Protein AF-A0A7V5BYL3-F1 (afdb_monomer_lite)

Sequence (93 aa):
MTTADDIARYRENYQDEIDGAAMYRALAEMEPEPALSKLYLRLADTEERHAAFWRDKLVEAGADPGAPRVSRRAKILIWLARRLGTGVLVQTL

Structure (mmCIF, N/CA/C/O backbone):
data_AF-A0A7V5BYL3-F1
#
_entry.id   AF-A0A7V5BYL3-F1
#
loop_
_atom_site.group_PDB
_atom_site.id
_atom_site.type_symbol
_atom_site.label_atom_id
_atom_site.label_alt_id
_atom_site.label_comp_id
_atom_site.label_asym_id
_atom_site.label_entity_id
_atom_site.label_seq_id
_atom_site.pdbx_PDB_ins_code
_atom_site.Cartn_x
_atom_site.Cartn_y
_atom_site.Cartn_z
_atom_site.occupancy
_atom_site.B_iso_or_equiv
_atom_site.auth_seq_id
_atom_site.auth_comp_id
_atom_site.auth_asym_id
_atom_site.auth_atom_id
_atom_site.pdbx_PDB_model_num
ATOM 1 N N . MET A 1 1 ? 13.998 6.448 -22.741 1.00 69.44 1 MET A N 1
ATOM 2 C CA . MET A 1 1 ? 14.134 4.999 -22.488 1.00 69.44 1 MET A CA 1
ATOM 3 C C . MET A 1 1 ? 14.051 4.807 -20.990 1.00 69.44 1 MET A C 1
ATOM 5 O O . MET A 1 1 ? 14.728 5.553 -20.294 1.00 69.44 1 MET A O 1
ATOM 9 N N . THR A 1 2 ? 13.218 3.890 -20.507 1.00 83.12 2 THR A N 1
ATOM 10 C CA . THR A 1 2 ? 13.167 3.536 -19.081 1.00 83.12 2 THR A CA 1
ATOM 11 C C . THR A 1 2 ? 14.477 2.856 -18.688 1.00 83.12 2 THR A C 1
ATOM 13 O O . THR A 1 2 ? 14.949 1.982 -19.416 1.00 83.12 2 THR A O 1
ATOM 16 N N . THR A 1 3 ? 15.097 3.287 -17.592 1.00 91.62 3 THR A N 1
ATOM 17 C CA . THR A 1 3 ? 16.371 2.725 -17.119 1.00 91.62 3 THR A CA 1
ATOM 18 C C . THR A 1 3 ? 16.150 1.516 -16.203 1.00 91.62 3 THR A C 1
ATOM 20 O O . THR A 1 3 ? 15.035 1.256 -15.750 1.00 91.62 3 THR A O 1
ATOM 23 N N . ALA A 1 4 ? 17.213 0.762 -15.908 1.00 89.44 4 ALA A N 1
ATOM 24 C CA . ALA A 1 4 ? 17.148 -0.313 -14.915 1.00 89.44 4 ALA A CA 1
ATOM 25 C C . ALA A 1 4 ? 16.782 0.222 -13.516 1.00 89.44 4 ALA A C 1
ATOM 27 O O . ALA A 1 4 ? 15.999 -0.410 -12.807 1.00 89.44 4 ALA A O 1
ATOM 28 N N . ASP A 1 5 ? 17.276 1.412 -13.165 1.00 92.62 5 ASP A N 1
ATOM 29 C CA . ASP A 1 5 ? 16.968 2.087 -11.899 1.00 92.62 5 ASP A CA 1
ATOM 30 C C . ASP A 1 5 ? 15.491 2.500 -11.826 1.00 92.62 5 ASP A C 1
ATOM 32 O O . ASP A 1 5 ? 14.852 2.357 -10.784 1.00 92.62 5 ASP A O 1
ATOM 36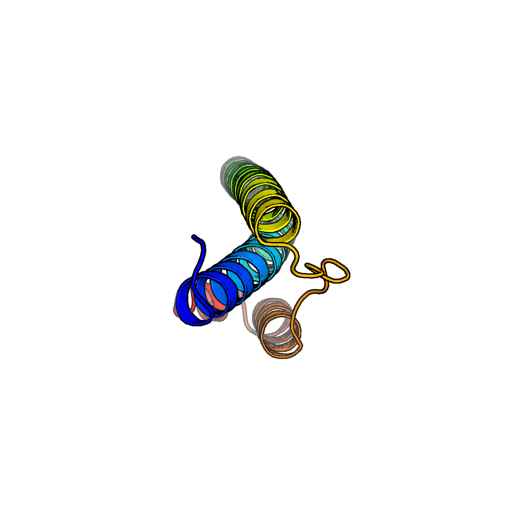 N N . ASP A 1 6 ? 14.905 2.935 -12.948 1.00 93.12 6 ASP A N 1
ATOM 37 C CA . ASP A 1 6 ? 13.468 3.212 -13.025 1.00 93.12 6 ASP A CA 1
ATOM 38 C C . ASP A 1 6 ? 12.635 1.951 -12.787 1.00 93.12 6 ASP A C 1
ATOM 40 O O . ASP A 1 6 ? 11.677 1.991 -12.019 1.00 93.12 6 ASP A O 1
ATOM 44 N N . ILE A 1 7 ? 13.015 0.824 -13.401 1.00 94.69 7 ILE A N 1
ATOM 45 C CA . ILE A 1 7 ? 12.329 -0.461 -13.202 1.00 94.69 7 ILE A CA 1
ATOM 46 C C . ILE A 1 7 ? 12.428 -0.900 -11.738 1.00 94.69 7 ILE A C 1
ATOM 48 O O . ILE A 1 7 ? 11.432 -1.356 -11.178 1.00 94.69 7 ILE A O 1
ATOM 52 N N . ALA A 1 8 ? 13.598 -0.760 -11.108 1.00 94.81 8 ALA A N 1
ATOM 53 C CA . ALA A 1 8 ? 13.785 -1.099 -9.698 1.00 94.81 8 ALA A CA 1
ATOM 54 C C . ALA A 1 8 ? 12.864 -0.264 -8.796 1.00 94.81 8 ALA A C 1
ATOM 56 O O . ALA A 1 8 ? 12.117 -0.828 -7.997 1.00 94.81 8 ALA A O 1
ATOM 57 N N . ARG A 1 9 ? 12.829 1.055 -9.007 1.00 96.19 9 ARG A N 1
ATOM 58 C CA . ARG A 1 9 ? 11.933 1.967 -8.288 1.00 96.19 9 ARG A CA 1
ATOM 59 C C . ARG A 1 9 ? 10.456 1.645 -8.522 1.00 96.19 9 ARG A C 1
ATOM 61 O O . ARG A 1 9 ? 9.666 1.681 -7.590 1.00 96.19 9 ARG A O 1
ATOM 68 N N . TYR A 1 10 ? 10.059 1.308 -9.750 1.00 96.56 10 TYR A N 1
ATOM 69 C CA . TYR A 1 10 ? 8.671 0.927 -10.035 1.00 96.56 10 TYR A CA 1
ATOM 70 C C . TYR A 1 10 ? 8.276 -0.370 -9.327 1.00 96.56 10 TYR A C 1
ATOM 72 O O . TYR A 1 10 ? 7.132 -0.497 -8.901 1.00 96.56 10 TYR A O 1
ATOM 80 N N . ARG A 1 11 ? 9.203 -1.327 -9.181 1.00 96.12 11 ARG A N 1
ATOM 81 C CA . ARG A 1 11 ? 8.966 -2.555 -8.407 1.00 96.12 11 ARG A CA 1
ATOM 82 C C . ARG A 1 11 ? 8.818 -2.277 -6.918 1.00 96.12 11 ARG A C 1
ATOM 84 O O . ARG A 1 11 ? 7.944 -2.877 -6.304 1.00 96.12 11 ARG A O 1
ATOM 91 N N . GLU A 1 12 ? 9.663 -1.410 -6.368 1.00 95.75 12 GLU A N 1
ATOM 92 C CA . GLU A 1 12 ? 9.584 -0.984 -4.967 1.00 95.75 12 GLU A CA 1
ATOM 93 C C . GLU A 1 12 ? 8.233 -0.326 -4.693 1.00 95.75 12 GLU A C 1
ATOM 95 O O . GLU A 1 12 ? 7.456 -0.858 -3.906 1.00 95.75 12 GLU A O 1
ATOM 100 N N . ASN A 1 13 ? 7.879 0.699 -5.473 1.00 96.88 13 ASN A N 1
ATOM 101 C CA . ASN A 1 13 ? 6.583 1.359 -5.350 1.00 96.88 13 ASN A CA 1
ATOM 102 C C . ASN A 1 13 ? 5.424 0.364 -5.510 1.00 96.88 13 ASN A C 1
ATOM 104 O O . ASN A 1 13 ? 4.516 0.341 -4.694 1.00 96.88 13 ASN A O 1
ATOM 108 N N . TYR A 1 14 ? 5.457 -0.513 -6.520 1.00 97.25 14 TYR A N 1
ATOM 109 C CA . TYR A 1 14 ? 4.406 -1.519 -6.706 1.00 97.25 14 TYR A CA 1
ATOM 110 C C . TYR A 1 14 ? 4.227 -2.422 -5.477 1.00 97.25 14 TYR A C 1
ATOM 112 O O . TYR A 1 14 ? 3.096 -2.730 -5.103 1.00 97.25 14 TYR A O 1
ATOM 120 N N . GLN A 1 15 ? 5.326 -2.847 -4.848 1.00 97.38 15 GLN A N 1
ATOM 121 C CA . GLN A 1 15 ? 5.276 -3.676 -3.646 1.00 97.38 15 GLN A CA 1
ATOM 122 C C . GLN A 1 15 ? 4.767 -2.897 -2.429 1.00 97.38 15 GLN A C 1
ATOM 124 O O . GLN A 1 15 ? 3.997 -3.463 -1.648 1.00 97.38 15 GLN A O 1
ATOM 129 N N . ASP A 1 16 ? 5.167 -1.634 -2.288 1.00 95.81 16 ASP A N 1
ATOM 130 C CA . ASP A 1 16 ? 4.741 -0.766 -1.192 1.00 95.81 16 ASP A CA 1
ATOM 131 C C . ASP A 1 16 ? 3.232 -0.517 -1.236 1.00 95.81 16 ASP A C 1
ATOM 133 O O . ASP A 1 16 ? 2.569 -0.711 -0.221 1.00 95.81 16 ASP A O 1
ATOM 137 N N . GLU A 1 17 ? 2.657 -0.239 -2.411 1.00 97.50 17 G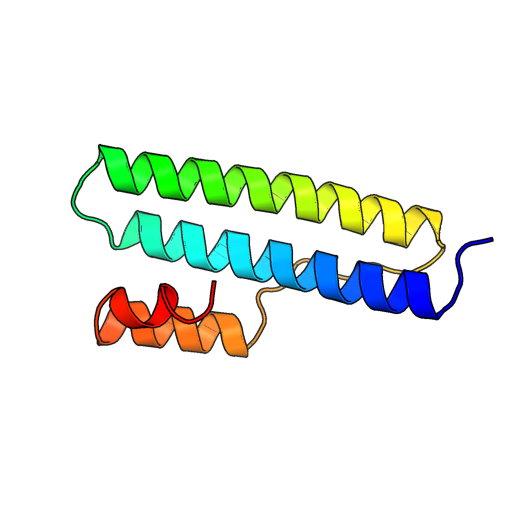LU A N 1
ATOM 138 C CA . GLU A 1 17 ? 1.202 -0.052 -2.540 1.00 97.50 17 GLU A CA 1
ATOM 139 C C . GLU A 1 17 ? 0.424 -1.353 -2.239 1.00 97.50 17 GLU A C 1
ATOM 141 O O . GLU A 1 17 ? -0.644 -1.341 -1.626 1.00 97.50 17 GLU A O 1
ATOM 146 N N . ILE A 1 18 ? 0.949 -2.526 -2.631 1.00 97.75 18 ILE A N 1
ATOM 147 C CA . ILE A 1 18 ? 0.322 -3.822 -2.293 1.00 97.75 18 ILE A CA 1
ATOM 148 C C . ILE A 1 18 ? 0.314 -4.045 -0.777 1.00 97.75 18 ILE A C 1
ATOM 150 O O . ILE A 1 18 ? -0.676 -4.524 -0.209 1.00 97.75 18 ILE A O 1
ATOM 154 N N . ASP A 1 19 ? 1.435 -3.749 -0.125 1.00 96.81 19 ASP A N 1
ATOM 155 C CA . ASP A 1 19 ? 1.580 -3.907 1.316 1.00 96.81 19 ASP A CA 1
ATOM 156 C C . ASP A 1 19 ? 0.713 -2.885 2.067 1.00 96.81 19 ASP A C 1
ATOM 158 O O . ASP A 1 19 ? 0.007 -3.272 3.004 1.00 96.81 19 ASP A O 1
ATOM 162 N N . GLY A 1 20 ? 0.688 -1.628 1.615 1.00 95.38 20 GLY A N 1
ATOM 163 C CA . GLY A 1 20 ? -0.149 -0.545 2.130 1.00 95.38 20 GLY A CA 1
ATOM 164 C C . GLY A 1 20 ? -1.635 -0.879 2.054 1.00 95.38 20 GLY A C 1
ATOM 165 O O . GLY A 1 20 ? -2.331 -0.846 3.074 1.00 95.38 20 GLY A O 1
ATOM 166 N N . ALA A 1 21 ? -2.115 -1.338 0.891 1.00 97.62 21 ALA A N 1
ATOM 167 C CA . ALA A 1 21 ? -3.493 -1.797 0.718 1.00 97.62 21 ALA A CA 1
ATOM 168 C C . ALA A 1 21 ? -3.868 -2.886 1.738 1.00 97.62 21 ALA A C 1
ATOM 170 O O . ALA A 1 21 ? -4.912 -2.816 2.395 1.00 97.62 21 ALA A O 1
ATOM 171 N N . ALA A 1 22 ? -2.999 -3.884 1.919 1.00 96.94 22 ALA A N 1
ATOM 172 C CA . ALA A 1 22 ? -3.233 -4.972 2.862 1.00 96.94 22 ALA A CA 1
ATOM 173 C C . ALA A 1 22 ? -3.233 -4.500 4.324 1.00 96.94 22 ALA A C 1
ATOM 175 O O . ALA A 1 22 ? -4.063 -4.956 5.117 1.00 96.94 22 ALA A O 1
ATOM 176 N N . MET A 1 23 ? -2.330 -3.586 4.689 1.00 94.94 23 MET A N 1
ATOM 177 C CA . MET A 1 23 ? -2.276 -3.005 6.031 1.00 94.94 23 MET A CA 1
ATOM 178 C C . MET A 1 23 ? -3.521 -2.170 6.333 1.00 94.94 23 MET A C 1
ATOM 180 O O . MET A 1 23 ? -4.112 -2.340 7.400 1.00 94.94 23 MET A O 1
ATOM 184 N N . TYR A 1 24 ? -3.976 -1.332 5.398 1.00 96.19 24 TYR A N 1
ATOM 185 C CA . TYR A 1 24 ? -5.201 -0.553 5.572 1.00 96.19 24 TYR A CA 1
ATOM 186 C C . TYR A 1 24 ? -6.450 -1.432 5.653 1.00 96.19 24 TYR A C 1
ATOM 188 O O . TYR A 1 24 ? -7.302 -1.185 6.506 1.00 96.19 24 TYR A O 1
ATOM 196 N N . ARG A 1 25 ? -6.558 -2.503 4.852 1.00 96.88 25 ARG A N 1
ATOM 197 C CA . ARG A 1 25 ? -7.662 -3.470 5.002 1.00 96.88 25 ARG A CA 1
ATOM 198 C C . ARG A 1 25 ? -7.643 -4.126 6.383 1.00 96.88 25 ARG A C 1
ATOM 200 O O . ARG A 1 25 ? -8.684 -4.207 7.028 1.00 96.88 25 ARG A O 1
ATOM 207 N N . ALA A 1 26 ? -6.470 -4.515 6.880 1.00 95.00 26 ALA A N 1
ATOM 208 C CA . ALA A 1 26 ? -6.350 -5.060 8.229 1.00 95.00 26 ALA A CA 1
ATOM 209 C C . ALA A 1 26 ? -6.743 -4.039 9.312 1.00 95.00 26 ALA A C 1
ATOM 211 O O . ALA A 1 26 ? -7.432 -4.403 10.262 1.00 95.00 26 ALA A O 1
ATOM 212 N N . LEU A 1 27 ? -6.345 -2.768 9.175 1.00 90.94 27 LEU A N 1
ATOM 213 C CA . LEU A 1 27 ? -6.772 -1.693 10.079 1.00 90.94 27 LEU A CA 1
ATOM 214 C C . LEU A 1 27 ? -8.291 -1.519 10.068 1.00 90.94 27 LEU A C 1
ATOM 216 O O . LEU A 1 27 ? -8.897 -1.458 11.133 1.00 90.94 27 LEU A O 1
ATOM 220 N N . ALA A 1 28 ? -8.912 -1.520 8.888 1.00 95.38 28 ALA A N 1
ATOM 221 C CA . ALA A 1 28 ? -10.361 -1.412 8.756 1.00 95.38 28 ALA A CA 1
ATOM 222 C C . ALA A 1 28 ? -11.118 -2.552 9.453 1.00 95.38 28 ALA A C 1
ATOM 224 O O . ALA A 1 28 ? -12.176 -2.309 10.030 1.00 95.38 28 ALA A O 1
ATOM 225 N N . GLU A 1 29 ? -10.589 -3.778 9.404 1.00 95.12 29 GLU A N 1
ATOM 226 C CA . GLU A 1 29 ? -11.170 -4.952 10.071 1.00 95.12 29 GLU A CA 1
ATOM 227 C C . GLU A 1 29 ? -11.075 -4.878 11.601 1.00 95.12 29 GLU A C 1
ATOM 229 O O . GLU A 1 29 ? -11.932 -5.416 12.299 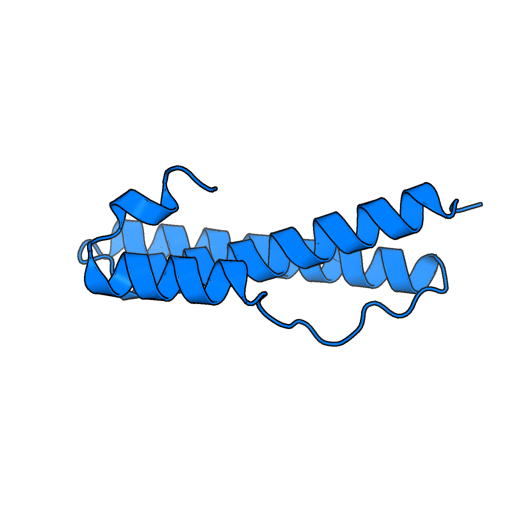1.00 95.12 29 GLU A O 1
ATOM 234 N N . MET A 1 30 ? -10.016 -4.257 12.124 1.00 91.88 30 MET A N 1
ATOM 235 C CA . MET A 1 30 ? -9.761 -4.154 13.564 1.00 91.88 30 MET A CA 1
ATOM 236 C C . MET A 1 30 ? -10.416 -2.928 14.209 1.00 91.88 30 MET A C 1
ATOM 238 O O . MET A 1 30 ? -10.505 -2.869 15.434 1.00 91.88 30 MET A O 1
ATOM 242 N N . GLU A 1 31 ? -10.826 -1.945 13.410 1.00 93.38 31 GLU A N 1
ATOM 243 C CA . GLU A 1 31 ? -11.310 -0.656 13.892 1.00 93.38 31 GLU A CA 1
ATOM 244 C C . GLU A 1 31 ? -12.786 -0.714 14.336 1.00 93.38 31 GLU A C 1
ATOM 246 O O . GLU A 1 31 ? -13.659 -0.979 13.503 1.00 93.38 31 GLU A O 1
ATOM 251 N N . PRO A 1 32 ? -13.102 -0.440 15.619 1.00 91.50 32 PRO A N 1
ATOM 252 C CA . PRO A 1 32 ? -14.480 -0.421 16.108 1.00 91.50 32 PRO A CA 1
ATOM 253 C C . PRO A 1 32 ? -15.307 0.779 15.626 1.00 91.50 32 PRO A C 1
ATOM 255 O O . PRO A 1 32 ? -16.526 0.648 15.532 1.00 91.50 32 PRO A O 1
ATOM 258 N N . GLU A 1 33 ? -14.695 1.935 15.344 1.00 95.62 33 GLU A N 1
ATOM 259 C CA . GLU A 1 33 ? -15.408 3.129 14.873 1.00 9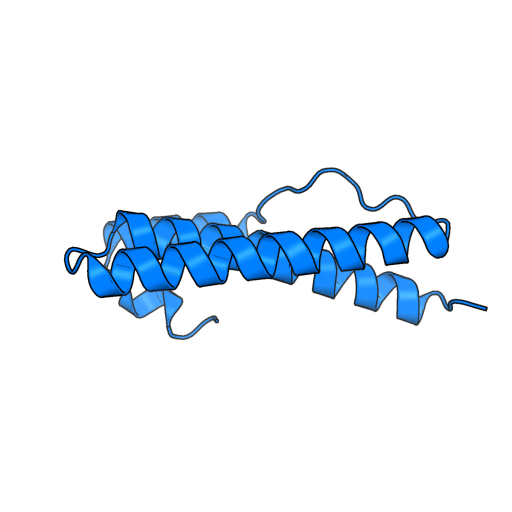5.62 33 GLU A CA 1
ATOM 260 C C . GLU A 1 33 ? -15.746 3.007 13.371 1.00 95.62 33 GLU A C 1
ATOM 262 O O . GLU A 1 33 ? -14.842 3.054 12.523 1.00 95.62 33 GLU A O 1
ATOM 267 N N . PRO A 1 34 ? -17.035 2.908 12.979 1.00 95.38 34 PRO A N 1
ATOM 268 C CA . PRO A 1 34 ? -17.412 2.670 11.585 1.00 95.38 34 PRO A CA 1
ATOM 269 C C . PRO A 1 34 ? -16.917 3.748 10.615 1.00 95.38 34 PRO A C 1
ATOM 271 O O . PRO A 1 34 ? -16.596 3.450 9.459 1.00 95.38 34 PRO A O 1
ATOM 274 N N . ALA A 1 35 ? -16.841 5.008 11.058 1.00 95.81 35 ALA A N 1
ATOM 275 C CA . ALA A 1 35 ? -16.338 6.095 10.223 1.00 95.81 35 ALA A CA 1
ATOM 276 C C . ALA A 1 35 ? -14.853 5.916 9.870 1.00 95.81 35 ALA A C 1
ATOM 278 O O . ALA A 1 35 ? -14.461 6.154 8.722 1.00 95.81 35 ALA A O 1
ATOM 279 N N . LEU A 1 36 ? -14.048 5.462 10.835 1.00 94.56 36 LEU A N 1
ATOM 280 C CA . LEU A 1 36 ? -12.611 5.258 10.680 1.00 94.56 36 LEU A CA 1
ATOM 281 C C . LEU A 1 36 ? -12.313 3.968 9.906 1.00 94.56 36 LEU A C 1
ATOM 283 O O . LEU A 1 36 ? -11.510 3.993 8.975 1.00 94.56 36 LEU A O 1
ATOM 287 N N . SER A 1 37 ? -13.060 2.889 10.159 1.00 96.25 37 SER A N 1
ATOM 288 C CA . SER A 1 37 ? -13.009 1.678 9.327 1.00 96.25 37 SER A CA 1
ATOM 289 C C . SER A 1 37 ? -13.289 1.998 7.848 1.00 96.25 37 SER A C 1
ATOM 291 O O . SER A 1 37 ? -12.522 1.624 6.955 1.00 96.25 37 SER A O 1
ATOM 293 N N . LYS A 1 38 ? -14.316 2.815 7.563 1.00 97.62 38 LYS A N 1
ATOM 294 C CA . LYS A 1 38 ? -14.625 3.267 6.194 1.00 97.62 38 LYS A CA 1
ATOM 295 C C . LYS A 1 38 ? -13.547 4.179 5.595 1.00 97.62 38 LYS A C 1
ATOM 297 O O . LYS A 1 38 ? -13.446 4.268 4.369 1.00 97.62 38 LYS A O 1
ATOM 302 N N . LEU A 1 39 ? -12.794 4.913 6.414 1.00 97.31 39 LEU A N 1
ATOM 303 C CA . LEU A 1 39 ? -11.652 5.697 5.940 1.00 97.31 39 LEU A CA 1
ATOM 304 C C . LEU A 1 39 ? -10.518 4.766 5.508 1.00 97.31 39 LEU A C 1
ATOM 306 O O . LEU A 1 39 ? -10.039 4.897 4.385 1.00 97.31 39 LEU A O 1
ATOM 310 N N . TYR A 1 40 ? -10.154 3.791 6.342 1.00 96.62 40 TYR A N 1
ATOM 311 C CA . TYR A 1 40 ? -9.115 2.816 6.012 1.00 96.62 40 TYR A CA 1
ATOM 312 C C . TYR A 1 40 ? -9.442 2.010 4.752 1.00 96.62 40 TYR A C 1
ATOM 314 O O . TYR A 1 40 ? -8.571 1.840 3.906 1.00 96.62 40 TYR A O 1
ATOM 322 N N . LEU A 1 41 ? -10.699 1.603 4.547 1.00 98.00 41 LEU A N 1
ATOM 323 C CA . LEU A 1 41 ? -11.102 0.953 3.291 1.00 98.00 41 LEU A CA 1
ATOM 324 C C . LEU A 1 41 ? -10.890 1.853 2.066 1.00 98.00 41 LEU A C 1
ATOM 326 O O . LEU A 1 41 ? -10.403 1.388 1.043 1.00 98.00 41 LEU A O 1
ATOM 330 N N . ARG A 1 42 ? -11.198 3.151 2.172 1.00 98.12 42 ARG A N 1
ATOM 331 C CA . ARG A 1 42 ? -10.962 4.103 1.074 1.00 98.12 42 ARG A CA 1
ATOM 332 C C . ARG A 1 42 ? -9.476 4.315 0.788 1.00 98.12 42 ARG A C 1
ATOM 334 O O . ARG A 1 42 ? -9.113 4.513 -0.370 1.00 98.12 42 ARG A O 1
ATOM 341 N N . LEU A 1 43 ? -8.637 4.283 1.823 1.00 97.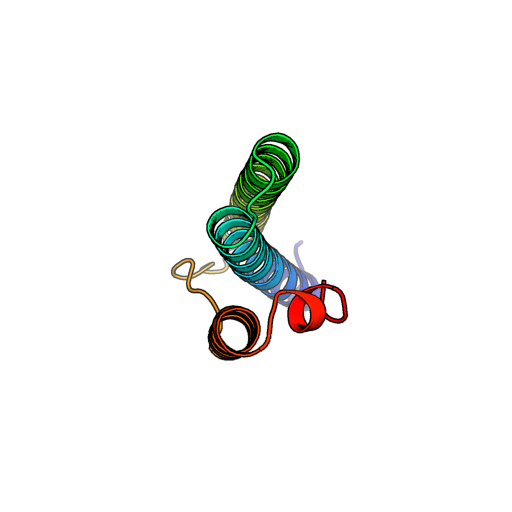81 43 LEU A N 1
ATOM 342 C CA . LEU A 1 43 ? -7.185 4.327 1.662 1.00 97.81 43 LEU A CA 1
ATOM 343 C C . LEU A 1 43 ? -6.692 3.058 0.962 1.00 97.81 43 LEU A C 1
ATOM 345 O O . LEU A 1 43 ? -6.019 3.169 -0.053 1.00 97.81 43 LEU A O 1
ATOM 349 N N . ALA A 1 44 ? -7.136 1.873 1.391 1.00 97.69 44 ALA A N 1
ATOM 350 C CA . ALA A 1 44 ? -6.795 0.618 0.720 1.00 97.69 44 ALA A CA 1
ATOM 351 C C . ALA A 1 44 ? -7.189 0.607 -0.767 1.00 97.69 44 ALA A C 1
ATOM 353 O O . ALA A 1 44 ? -6.396 0.213 -1.616 1.00 97.69 44 ALA A O 1
ATOM 354 N N . ASP A 1 45 ? -8.389 1.088 -1.098 1.00 98.12 45 ASP A N 1
ATOM 355 C CA . ASP A 1 45 ? -8.840 1.189 -2.491 1.00 98.12 45 ASP A CA 1
ATOM 356 C C . ASP A 1 45 ? -8.003 2.197 -3.309 1.00 98.12 45 ASP A C 1
ATOM 358 O O . ASP A 1 45 ? -7.948 2.110 -4.537 1.00 98.12 45 ASP A O 1
ATOM 362 N N . THR A 1 46 ? -7.374 3.178 -2.654 1.00 97.94 46 THR A N 1
ATOM 363 C CA . THR A 1 46 ? -6.466 4.141 -3.299 1.00 97.94 46 THR A CA 1
ATOM 364 C C . THR A 1 46 ? -5.123 3.486 -3.611 1.00 97.94 46 THR A C 1
ATOM 366 O O . THR A 1 46 ? -4.685 3.538 -4.760 1.00 97.94 46 THR A O 1
ATOM 369 N N . GLU A 1 47 ? -4.541 2.785 -2.640 1.00 96.94 47 GLU A N 1
ATOM 370 C CA . GLU A 1 47 ? -3.316 1.992 -2.810 1.00 96.94 47 GLU A CA 1
ATOM 371 C C . GLU A 1 47 ? -3.483 0.939 -3.922 1.00 96.94 47 GLU A C 1
ATOM 373 O O . GLU A 1 47 ? -2.624 0.779 -4.782 1.00 96.94 47 GLU A O 1
ATOM 378 N N . GLU A 1 48 ? -4.639 0.271 -4.019 1.00 97.31 48 GLU A N 1
ATOM 379 C CA . GLU A 1 48 ? -4.904 -0.683 -5.110 1.00 97.31 48 GLU A CA 1
ATOM 380 C C . GLU A 1 48 ? -4.882 -0.029 -6.504 1.00 97.31 48 GLU A C 1
ATOM 382 O O . GLU A 1 48 ? -4.450 -0.647 -7.484 1.00 97.31 48 GLU A O 1
ATOM 387 N N . ARG A 1 49 ? -5.307 1.237 -6.615 1.00 97.69 49 ARG A N 1
ATOM 388 C CA . ARG A 1 49 ? -5.231 1.999 -7.875 1.00 97.69 49 ARG A CA 1
ATOM 389 C C . ARG A 1 49 ? -3.800 2.406 -8.195 1.00 97.69 49 ARG A C 1
ATOM 391 O O . ARG A 1 49 ? -3.405 2.338 -9.358 1.00 97.69 49 ARG A O 1
ATOM 398 N N . HIS A 1 50 ? -3.026 2.807 -7.194 1.00 97.69 50 HIS A N 1
ATOM 399 C CA . HIS A 1 50 ? -1.608 3.090 -7.378 1.00 97.69 50 HIS A CA 1
ATOM 400 C C . HIS A 1 50 ? -0.824 1.824 -7.749 1.00 97.69 50 HIS A C 1
ATOM 402 O O . HIS A 1 50 ? -0.012 1.854 -8.672 1.00 97.69 50 HIS A O 1
ATOM 408 N N . ALA A 1 51 ? -1.124 0.681 -7.128 1.00 97.06 51 ALA A N 1
ATOM 409 C CA . ALA A 1 51 ? -0.544 -0.606 -7.495 1.00 97.06 51 ALA A CA 1
ATOM 410 C C . ALA A 1 51 ? -0.837 -0.942 -8.968 1.00 97.06 51 ALA A C 1
ATOM 412 O O . ALA A 1 51 ? 0.063 -1.342 -9.706 1.00 97.06 51 ALA A O 1
ATOM 413 N N . ALA A 1 52 ? -2.073 -0.723 -9.435 1.00 97.12 52 ALA A N 1
ATOM 414 C CA . ALA A 1 52 ? -2.415 -0.886 -10.849 1.00 97.12 52 ALA A CA 1
ATOM 415 C C . ALA A 1 52 ? -1.615 0.067 -11.756 1.00 97.12 52 ALA A C 1
ATOM 417 O O . ALA A 1 52 ? -1.102 -0.364 -12.787 1.00 97.12 52 ALA A O 1
ATOM 418 N N . PHE A 1 53 ? -1.440 1.327 -11.349 1.00 97.44 53 PHE A N 1
ATOM 419 C CA . PHE A 1 53 ? -0.614 2.294 -12.072 1.00 97.44 53 PHE A CA 1
ATOM 420 C C . PHE A 1 53 ? 0.850 1.837 -12.193 1.00 97.44 53 PHE A C 1
ATOM 422 O O . PHE A 1 53 ? 1.410 1.851 -13.291 1.00 97.44 53 PHE A O 1
ATOM 429 N N . TRP A 1 54 ? 1.474 1.380 -11.103 1.00 97.62 54 TRP A N 1
ATOM 430 C CA . TRP A 1 54 ? 2.864 0.910 -11.137 1.00 97.62 54 TRP A CA 1
ATOM 431 C C . TRP A 1 54 ? 3.031 -0.397 -11.905 1.00 97.62 54 TRP A C 1
ATOM 433 O O . TRP A 1 54 ? 4.016 -0.564 -12.625 1.00 97.62 54 TRP A O 1
ATOM 443 N N . ARG A 1 55 ? 2.049 -1.300 -11.822 1.00 97.25 55 ARG A N 1
ATOM 444 C CA . ARG A 1 55 ? 1.991 -2.494 -12.670 1.00 97.25 55 ARG A CA 1
ATOM 445 C C . ARG A 1 55 ? 2.028 -2.105 -14.146 1.00 97.25 55 ARG A C 1
ATOM 447 O O . ARG A 1 55 ? 2.826 -2.663 -14.895 1.00 97.25 55 ARG A O 1
ATOM 454 N N . ASP A 1 56 ? 1.203 -1.147 -14.554 1.00 97.00 56 ASP A N 1
ATOM 455 C CA . ASP A 1 56 ? 1.139 -0.708 -15.948 1.00 97.00 56 ASP A CA 1
ATOM 456 C C . ASP A 1 56 ? 2.467 -0.057 -16.376 1.00 97.00 56 ASP A C 1
ATOM 458 O O . ASP A 1 56 ? 2.976 -0.360 -17.453 1.00 97.00 56 ASP A O 1
ATOM 462 N N . LYS A 1 57 ? 3.118 0.715 -15.492 1.00 96.44 57 LYS A N 1
ATOM 463 C CA . LYS A 1 57 ? 4.471 1.258 -15.727 1.00 96.44 57 LYS A CA 1
ATOM 464 C C . LYS A 1 57 ? 5.545 0.183 -15.894 1.00 96.44 57 LYS A C 1
ATOM 466 O O . LYS A 1 57 ? 6.429 0.335 -16.736 1.00 96.44 57 LYS A O 1
ATOM 471 N N . LEU A 1 58 ? 5.484 -0.900 -15.120 1.00 96.31 58 LEU A N 1
ATOM 472 C CA . LEU A 1 58 ? 6.397 -2.039 -15.266 1.00 96.31 58 LEU A CA 1
ATOM 473 C C . LEU A 1 58 ? 6.196 -2.738 -16.612 1.00 96.31 58 LEU A C 1
ATOM 475 O O . LEU A 1 58 ? 7.176 -2.997 -17.311 1.00 96.31 58 LEU A O 1
ATOM 479 N N . VAL A 1 59 ? 4.941 -2.963 -17.010 1.00 96.12 59 VAL A N 1
ATOM 480 C CA . VAL A 1 59 ? 4.602 -3.562 -18.309 1.00 96.12 59 VAL A CA 1
ATOM 481 C C . VAL A 1 59 ? 5.064 -2.673 -19.467 1.00 96.12 59 VAL A C 1
ATOM 483 O O . VAL A 1 59 ? 5.702 -3.170 -20.393 1.00 96.12 59 VAL A O 1
ATOM 486 N N . GLU A 1 60 ? 4.819 -1.360 -19.402 1.00 95.56 60 GLU A N 1
ATOM 487 C CA . GLU A 1 60 ? 5.305 -0.376 -20.385 1.00 95.56 60 GLU A CA 1
ATOM 488 C C . GLU A 1 60 ? 6.839 -0.378 -20.502 1.00 95.56 60 GLU A C 1
ATOM 490 O O . GLU A 1 60 ? 7.385 -0.175 -21.587 1.00 95.56 60 GLU A O 1
ATOM 495 N N . ALA A 1 61 ? 7.542 -0.637 -19.397 1.00 94.06 61 ALA A N 1
ATOM 496 C CA . ALA A 1 61 ? 8.996 -0.760 -19.357 1.00 94.06 61 ALA A CA 1
ATOM 497 C C . ALA A 1 61 ? 9.523 -2.131 -19.832 1.00 94.06 61 ALA A C 1
ATOM 499 O O . ALA A 1 61 ? 10.735 -2.348 -19.826 1.00 94.06 61 ALA A O 1
ATOM 500 N N . GLY A 1 62 ? 8.644 -3.060 -20.227 1.00 94.62 62 GLY A N 1
ATOM 501 C CA . GLY A 1 62 ? 9.007 -4.420 -20.636 1.00 94.62 62 GLY A CA 1
ATOM 502 C C . GLY A 1 62 ? 9.383 -5.348 -19.474 1.00 94.62 62 GLY A C 1
ATOM 503 O O . GLY A 1 62 ? 9.982 -6.399 -19.696 1.00 94.62 62 GLY A O 1
ATOM 504 N N . ALA A 1 63 ? 9.057 -4.971 -18.236 1.00 94.50 63 ALA A N 1
ATOM 505 C CA . ALA A 1 63 ? 9.317 -5.754 -17.037 1.00 94.50 63 ALA A CA 1
ATOM 506 C C . ALA A 1 63 ? 8.058 -6.519 -16.595 1.00 94.50 63 ALA A C 1
ATOM 508 O O . ALA A 1 63 ? 6.957 -5.979 -16.600 1.00 94.50 63 ALA A O 1
ATOM 509 N N . ASP A 1 64 ? 8.220 -7.768 -16.148 1.00 93.62 64 ASP A N 1
ATOM 510 C CA . ASP A 1 64 ? 7.118 -8.525 -15.540 1.00 93.62 64 ASP A CA 1
ATOM 511 C C . ASP A 1 64 ? 6.833 -7.994 -14.119 1.00 93.62 64 ASP A C 1
ATOM 513 O O . ASP A 1 64 ? 7.723 -8.094 -13.260 1.00 93.62 64 ASP A O 1
ATOM 517 N N . PRO A 1 65 ? 5.640 -7.434 -13.839 1.00 89.62 65 PRO A N 1
ATOM 518 C CA . PRO A 1 65 ? 5.274 -6.967 -12.504 1.00 89.62 65 PRO A CA 1
ATOM 519 C C . PRO A 1 65 ? 5.113 -8.107 -11.488 1.00 89.62 65 PRO A C 1
ATOM 521 O O . PRO A 1 65 ? 5.235 -7.870 -10.288 1.00 89.62 65 PRO A O 1
ATOM 524 N N . GLY A 1 66 ? 4.892 -9.346 -11.935 1.00 90.69 66 GLY A N 1
ATOM 525 C CA . GLY A 1 66 ? 4.611 -10.477 -11.061 1.00 90.69 66 GLY A CA 1
ATOM 526 C C . GLY A 1 66 ? 3.230 -10.407 -10.395 1.00 90.69 66 GLY A C 1
ATOM 527 O O . GLY A 1 66 ? 2.443 -9.475 -10.577 1.00 90.69 66 GLY A O 1
ATOM 528 N N . ALA A 1 67 ? 2.906 -11.440 -9.613 1.00 89.25 67 ALA A N 1
ATOM 529 C CA . ALA A 1 67 ? 1.625 -11.517 -8.913 1.00 89.25 67 ALA A CA 1
ATOM 530 C C . ALA A 1 67 ? 1.568 -10.520 -7.739 1.00 89.25 67 ALA A C 1
ATOM 532 O O . ALA A 1 67 ? 2.537 -10.455 -6.978 1.00 89.25 67 ALA A O 1
ATOM 533 N N . PRO A 1 68 ? 0.432 -9.829 -7.517 1.00 89.00 68 PRO A N 1
ATOM 534 C CA . PRO A 1 68 ? 0.272 -8.928 -6.383 1.00 89.00 68 PRO A CA 1
ATOM 535 C C . PRO A 1 68 ? 0.233 -9.741 -5.086 1.00 89.00 68 PRO A C 1
ATOM 537 O O . PRO A 1 68 ? -0.780 -10.347 -4.728 1.00 89.00 68 PRO A O 1
ATOM 540 N N . ARG A 1 69 ? 1.376 -9.835 -4.403 1.00 93.44 69 ARG A N 1
ATOM 541 C CA . ARG A 1 69 ? 1.530 -10.620 -3.177 1.00 93.44 69 ARG A CA 1
ATOM 542 C C . ARG A 1 69 ? 1.996 -9.724 -2.046 1.00 93.44 69 ARG A C 1
ATOM 544 O O . ARG A 1 69 ? 3.067 -9.136 -2.118 1.00 93.44 69 ARG A O 1
ATOM 551 N N . VAL A 1 70 ? 1.229 -9.736 -0.960 1.00 95.38 70 VAL A N 1
ATOM 552 C CA . VAL A 1 70 ? 1.618 -9.100 0.301 1.00 95.38 70 VAL A CA 1
ATOM 553 C C . VAL A 1 70 ? 2.922 -9.716 0.803 1.00 95.38 70 VAL A C 1
ATOM 555 O O . VAL A 1 70 ? 3.037 -10.953 0.909 1.00 95.38 70 VAL A O 1
ATOM 558 N N . SER A 1 71 ? 3.888 -8.863 1.126 1.00 95.00 71 SER A N 1
ATOM 559 C CA . SER A 1 71 ? 5.204 -9.275 1.590 1.00 95.00 71 SER A CA 1
ATOM 560 C C . SER A 1 71 ? 5.124 -10.020 2.926 1.00 95.00 71 SER A C 1
ATOM 562 O O . SER A 1 71 ? 4.164 -9.925 3.700 1.00 95.00 71 SER A O 1
ATOM 564 N N . ARG A 1 72 ? 6.164 -10.803 3.240 1.00 94.69 72 ARG A N 1
ATOM 565 C CA . ARG A 1 72 ? 6.259 -11.472 4.552 1.00 94.69 72 ARG A CA 1
ATOM 566 C C . ARG A 1 72 ? 6.314 -10.454 5.690 1.00 94.69 72 ARG A C 1
ATOM 568 O O . ARG A 1 72 ? 5.725 -10.702 6.737 1.00 94.69 72 ARG A O 1
ATOM 575 N N . ARG A 1 73 ? 6.984 -9.318 5.469 1.00 91.94 73 ARG A N 1
ATOM 576 C CA . ARG A 1 73 ? 7.077 -8.219 6.434 1.00 91.94 73 ARG A CA 1
ATOM 577 C C . ARG A 1 73 ? 5.689 -7.662 6.738 1.00 91.94 73 ARG A C 1
ATOM 579 O O . ARG A 1 73 ? 5.310 -7.633 7.905 1.00 91.94 73 ARG A O 1
ATOM 586 N N . ALA A 1 74 ? 4.914 -7.310 5.715 1.00 92.00 74 ALA A N 1
ATOM 587 C CA . ALA A 1 74 ? 3.564 -6.792 5.903 1.00 92.00 74 ALA A CA 1
ATOM 588 C C . ALA A 1 74 ? 2.643 -7.804 6.599 1.00 92.00 74 ALA A C 1
ATOM 590 O O . ALA A 1 74 ? 1.933 -7.450 7.535 1.00 92.00 74 ALA A O 1
ATOM 591 N N . LYS A 1 75 ? 2.733 -9.094 6.249 1.00 93.81 75 LYS A N 1
ATOM 592 C CA . LYS A 1 75 ? 1.998 -10.161 6.956 1.00 93.81 75 LYS A CA 1
ATOM 593 C C . LYS A 1 75 ? 2.342 -10.239 8.445 1.00 93.81 75 LYS A C 1
ATOM 595 O O . LYS A 1 75 ? 1.438 -10.408 9.259 1.00 93.81 75 LYS A O 1
ATOM 600 N N . ILE A 1 76 ? 3.624 -10.121 8.802 1.00 92.06 76 ILE A N 1
ATOM 601 C CA . ILE A 1 76 ? 4.068 -10.114 10.205 1.00 92.06 76 ILE A CA 1
ATOM 602 C C . ILE A 1 76 ? 3.528 -8.879 10.929 1.00 92.06 76 ILE A C 1
ATOM 604 O O . ILE A 1 76 ? 3.011 -9.014 12.033 1.00 92.06 76 ILE A O 1
ATOM 608 N N . LEU A 1 77 ? 3.596 -7.698 10.309 1.00 90.19 77 LEU A N 1
ATOM 609 C CA . LEU A 1 77 ? 3.080 -6.458 10.896 1.00 90.19 77 LEU A CA 1
ATOM 610 C C . LEU A 1 77 ? 1.567 -6.521 11.125 1.00 90.19 77 LEU A C 1
ATOM 612 O O . LEU A 1 77 ? 1.105 -6.215 12.220 1.00 90.19 77 LEU A O 1
ATOM 616 N N . ILE A 1 78 ? 0.805 -7.006 10.143 1.00 91.88 78 ILE A N 1
ATOM 617 C CA . ILE A 1 78 ? -0.642 -7.232 10.272 1.00 91.88 78 ILE A CA 1
ATOM 618 C C . ILE A 1 78 ? -0.937 -8.226 11.402 1.00 91.88 78 ILE A C 1
ATOM 620 O O . ILE A 1 78 ? -1.836 -8.002 12.213 1.00 91.88 78 ILE A O 1
ATOM 624 N N . TRP A 1 79 ? -0.179 -9.322 11.487 1.00 90.94 79 TRP A N 1
ATOM 625 C CA . TRP A 1 79 ? -0.340 -10.304 12.559 1.00 90.94 79 TRP A CA 1
ATOM 626 C C . TRP A 1 79 ? -0.052 -9.703 13.943 1.00 90.94 79 TRP A C 1
ATOM 628 O O . TRP A 1 79 ? -0.836 -9.906 14.871 1.00 90.94 79 TRP A O 1
ATOM 638 N N . LEU A 1 80 ? 1.027 -8.926 14.075 1.00 86.62 80 LEU A N 1
ATOM 639 C CA . LEU A 1 80 ? 1.369 -8.223 15.312 1.00 86.62 80 LEU A CA 1
ATOM 640 C C . LEU A 1 80 ? 0.283 -7.219 15.698 1.00 86.62 80 LEU A C 1
ATOM 642 O O . LEU A 1 80 ? -0.126 -7.197 16.856 1.00 86.62 80 LEU A O 1
ATOM 646 N N . ALA A 1 81 ? -0.230 -6.451 14.737 1.00 85.88 81 ALA A N 1
ATOM 647 C CA . ALA A 1 81 ? -1.291 -5.479 14.969 1.00 85.88 81 ALA A CA 1
ATOM 648 C C . ALA A 1 81 ? -2.575 -6.142 15.487 1.00 85.88 81 ALA A C 1
ATOM 650 O O . ALA A 1 81 ? -3.163 -5.688 16.466 1.00 85.88 81 ALA A O 1
ATOM 651 N N . ARG A 1 82 ? -2.952 -7.289 14.908 1.00 85.62 82 ARG A N 1
ATOM 652 C CA . ARG A 1 82 ? -4.090 -8.091 15.382 1.00 85.62 82 ARG A CA 1
ATOM 653 C C . ARG A 1 82 ? -3.888 -8.641 16.794 1.00 85.62 82 ARG A C 1
ATOM 655 O O . ARG A 1 82 ? -4.866 -8.868 17.500 1.00 85.62 82 ARG A O 1
ATOM 662 N N . ARG A 1 83 ? -2.641 -8.894 17.213 1.00 83.56 83 ARG A N 1
ATOM 663 C CA . ARG A 1 83 ? -2.338 -9.521 18.509 1.00 83.56 83 ARG A CA 1
ATOM 664 C C . ARG A 1 83 ? -2.082 -8.524 19.639 1.00 83.56 83 ARG A C 1
ATOM 666 O O . ARG A 1 83 ? -2.398 -8.846 20.782 1.00 83.56 83 ARG A O 1
ATOM 673 N N . LEU A 1 84 ? -1.490 -7.373 19.328 1.00 79.56 84 LEU A N 1
ATOM 674 C CA . LEU A 1 84 ? -0.992 -6.386 20.294 1.00 79.56 84 LEU A CA 1
ATOM 675 C C . LEU A 1 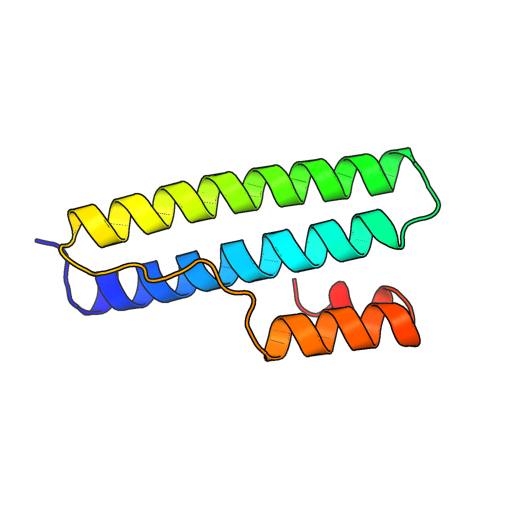84 ? -1.733 -5.039 20.224 1.00 79.56 84 LEU A C 1
ATOM 677 O O . LEU A 1 84 ? -1.490 -4.176 21.064 1.00 79.56 84 LEU A O 1
ATOM 681 N N . GLY A 1 85 ? -2.634 -4.863 19.254 1.00 69.38 85 GLY A N 1
ATOM 682 C CA . GLY A 1 85 ? -3.327 -3.606 18.976 1.00 69.38 85 GLY A CA 1
ATOM 683 C C . GLY A 1 85 ? -2.723 -2.841 17.792 1.00 69.38 85 GLY A C 1
ATOM 684 O O . GLY A 1 85 ? -1.584 -3.065 17.378 1.00 69.38 85 GLY A O 1
ATOM 685 N N . THR A 1 86 ? -3.497 -1.905 17.238 1.00 63.44 86 THR A N 1
ATOM 686 C CA . THR A 1 86 ? -3.202 -1.185 15.981 1.00 63.44 86 THR A CA 1
ATOM 687 C C . THR A 1 86 ? -1.993 -0.242 16.046 1.00 63.44 86 THR A C 1
ATOM 689 O O . THR A 1 86 ? -1.487 0.170 15.003 1.00 63.44 86 THR A O 1
ATOM 692 N N . GLY A 1 87 ? -1.465 0.047 17.243 1.00 59.94 87 GLY A N 1
ATOM 693 C CA . GLY A 1 87 ? -0.322 0.948 17.450 1.00 59.94 87 GLY A CA 1
ATOM 694 C C . GLY A 1 87 ? 0.979 0.523 16.753 1.00 59.94 87 GLY A C 1
ATOM 695 O O . GLY A 1 87 ? 1.844 1.362 16.527 1.00 59.94 87 GLY A O 1
ATOM 696 N N . VAL A 1 88 ? 1.107 -0.749 16.356 1.00 61.09 88 VAL A N 1
ATOM 697 C CA . VAL A 1 88 ? 2.274 -1.257 15.611 1.00 61.09 88 VAL A CA 1
ATOM 698 C C . VAL A 1 88 ? 2.290 -0.776 14.151 1.00 61.09 88 VAL A C 1
ATOM 700 O O . VAL A 1 88 ? 3.366 -0.637 13.579 1.00 61.09 88 VAL A O 1
ATOM 703 N N . LEU A 1 89 ? 1.130 -0.489 13.545 1.00 58.09 89 LEU A N 1
ATOM 704 C CA . LEU A 1 89 ? 1.043 -0.109 12.125 1.00 58.09 89 LEU A CA 1
ATOM 705 C C . LEU A 1 89 ? 1.284 1.386 11.887 1.00 58.09 89 LEU A C 1
ATOM 707 O O . LEU A 1 89 ? 1.814 1.757 10.846 1.00 58.09 89 LEU A O 1
ATOM 711 N N . VAL A 1 90 ? 0.962 2.237 12.865 1.00 56.88 90 VAL A N 1
ATOM 712 C CA . VAL A 1 90 ? 1.095 3.704 12.749 1.00 56.88 90 VAL A CA 1
ATOM 713 C C . VAL A 1 90 ? 2.562 4.155 12.656 1.00 56.88 90 VAL A C 1
ATOM 715 O O . VAL A 1 90 ? 2.833 5.244 12.171 1.00 56.88 90 VAL A O 1
ATOM 718 N N . GLN A 1 91 ? 3.520 3.328 13.087 1.00 51.41 91 GLN A N 1
ATOM 719 C CA . GLN A 1 91 ? 4.953 3.652 13.017 1.00 51.41 91 GLN A CA 1
ATOM 720 C C . GLN A 1 91 ? 5.640 3.181 11.726 1.00 51.41 91 GLN A C 1
ATOM 722 O O . GLN A 1 91 ? 6.827 3.441 11.546 1.00 51.41 91 GLN A O 1
ATOM 727 N N . THR A 1 92 ? 4.935 2.441 10.866 1.00 52.38 92 THR A N 1
ATOM 728 C CA . THR A 1 92 ? 5.527 1.794 9.681 1.00 52.38 92 THR A CA 1
ATOM 729 C C . THR A 1 92 ? 4.861 2.152 8.357 1.00 52.38 92 THR A C 1
ATOM 731 O O . THR A 1 92 ? 5.342 1.667 7.334 1.00 52.38 92 THR A O 1
ATOM 734 N N . LEU A 1 93 ? 3.769 2.922 8.399 1.00 53.12 93 LEU A N 1
ATOM 735 C CA . LEU A 1 93 ? 3.149 3.572 7.242 1.00 53.12 93 LEU A CA 1
ATOM 736 C C . LEU A 1 93 ? 3.835 4.911 6.954 1.00 53.12 93 LEU A C 1
ATOM 738 O O . LEU A 1 93 ? 4.289 5.550 7.932 1.00 53.12 93 LEU A O 1
#

Radius of gyration: 14.67 Å; chains: 1; bounding box: 35×18×43 Å

pLDDT: mean 90.56, std 11.53, range [51.41, 98.12]

Foldseek 3Di:
DQDPVNLVVLLVLLQVLLLQLVLLQLVLVQDPDPVSSVVSNVRSVVSVVSNVVSCVVCVVVVHHSDDSDHDPVSVVQSVCCVVPNVVSVVVPD

Secondary structure (DSSP, 8-state):
---HHHHHHHHHHHHHHHHHHHHHHHHHHH-SSHHHHHHHHHHHHHHHHHHHHHHHHHHHTT---------HHHHHHHHHHHHH-GGGTTTT-